Protein AF-A0A7C1W6I1-F1 (afdb_monomer)

Sequence (161 aa):
MPYIELDYQNLIIHACILLDRTIAISRHFLQSGNLPSFTSFSKHKAFLKTNAGALAKYHGEYIYLVANGTGWFEVPLKLLRDKYLMHAAERHVAFFGWCNGDDWDLTMTTMIGEHPRQMNPLGRGKWITFSPRRLARDVESFLATFSTYAQKHIREVQREN

Structure (mmCIF, N/CA/C/O backbone):
data_AF-A0A7C1W6I1-F1
#
_entry.id   AF-A0A7C1W6I1-F1
#
loop_
_atom_site.group_PDB
_atom_site.id
_atom_site.type_symbol
_atom_site.label_atom_id
_atom_site.label_alt_id
_atom_site.label_comp_id
_atom_site.label_asym_id
_atom_site.label_entity_id
_atom_site.label_seq_id
_atom_site.pdbx_PDB_ins_code
_atom_site.Cartn_x
_atom_site.Cartn_y
_atom_site.Cartn_z
_atom_site.occupancy
_atom_site.B_iso_or_equiv
_atom_site.auth_seq_id
_atom_site.auth_comp_id
_atom_site.auth_asym_id
_atom_site.auth_atom_id
_atom_site.pdbx_PDB_model_num
ATOM 1 N N . MET A 1 1 ? 9.189 -11.762 -22.309 1.00 58.69 1 MET A N 1
ATOM 2 C CA . MET A 1 1 ? 8.169 -12.211 -21.335 1.00 58.69 1 MET A CA 1
ATOM 3 C C . MET A 1 1 ? 7.184 -11.072 -21.062 1.00 58.69 1 MET A C 1
ATOM 5 O O . MET A 1 1 ? 7.278 -10.442 -20.020 1.00 58.69 1 MET A O 1
ATOM 9 N N . PRO A 1 2 ? 6.262 -10.770 -21.990 1.00 65.50 2 PRO A N 1
ATOM 10 C CA . PRO A 1 2 ? 5.325 -9.650 -21.823 1.00 65.50 2 PRO A CA 1
ATOM 11 C C . PRO A 1 2 ? 4.296 -9.878 -20.700 1.00 65.50 2 PRO A C 1
ATOM 13 O O . PRO A 1 2 ? 3.878 -8.930 -20.049 1.00 65.50 2 PRO A O 1
ATOM 16 N N . TYR A 1 3 ? 3.925 -11.134 -20.431 1.00 79.44 3 TYR A N 1
ATOM 17 C CA . TYR A 1 3 ? 2.914 -11.471 -19.421 1.00 79.44 3 TYR A CA 1
ATOM 18 C C . TYR A 1 3 ? 3.367 -11.178 -17.986 1.00 79.44 3 TYR A C 1
ATOM 20 O O . TYR A 1 3 ? 2.602 -10.624 -17.209 1.00 79.44 3 TYR A O 1
ATOM 28 N N . ILE A 1 4 ? 4.635 -11.461 -17.668 1.00 81.75 4 ILE A N 1
ATOM 29 C CA . ILE A 1 4 ? 5.196 -11.204 -16.334 1.00 81.75 4 ILE A CA 1
ATOM 30 C C . ILE A 1 4 ? 5.155 -9.711 -16.018 1.00 81.75 4 ILE A C 1
ATOM 32 O O . ILE A 1 4 ? 4.709 -9.327 -14.949 1.00 81.75 4 ILE A O 1
ATOM 36 N N . GLU A 1 5 ? 5.568 -8.850 -16.946 1.00 82.50 5 GLU A N 1
ATOM 37 C CA . GLU A 1 5 ? 5.524 -7.408 -16.704 1.00 82.50 5 GLU A CA 1
ATOM 38 C C . GLU A 1 5 ? 4.090 -6.928 -16.433 1.00 82.50 5 GLU A C 1
ATOM 40 O O . GLU A 1 5 ? 3.859 -6.250 -15.434 1.00 82.50 5 GLU A O 1
ATOM 45 N N . LEU A 1 6 ? 3.114 -7.359 -17.240 1.00 86.50 6 LEU A N 1
ATOM 46 C CA . LEU A 1 6 ? 1.701 -7.013 -17.043 1.00 86.50 6 LEU A CA 1
ATOM 47 C C . LEU A 1 6 ? 1.160 -7.463 -15.679 1.00 86.50 6 LEU A C 1
ATOM 49 O O . LEU A 1 6 ? 0.490 -6.680 -15.003 1.00 86.50 6 LEU A O 1
ATOM 53 N N . ASP A 1 7 ? 1.475 -8.681 -15.238 1.00 88.38 7 ASP A N 1
ATOM 54 C CA . ASP A 1 7 ? 1.037 -9.192 -13.934 1.00 88.38 7 ASP A CA 1
ATOM 55 C C . ASP A 1 7 ? 1.571 -8.334 -12.775 1.00 88.38 7 ASP A C 1
ATOM 57 O O . ASP A 1 7 ? 0.875 -8.092 -11.786 1.00 88.38 7 ASP A O 1
ATOM 61 N N . TYR A 1 8 ? 2.786 -7.803 -12.911 1.00 87.88 8 TYR A N 1
ATOM 62 C CA . TYR A 1 8 ? 3.424 -6.982 -11.882 1.00 87.88 8 TYR A CA 1
ATOM 63 C C . TYR A 1 8 ? 2.826 -5.579 -11.847 1.00 87.88 8 TYR A C 1
ATOM 65 O O . TYR A 1 8 ? 2.571 -5.035 -10.770 1.00 87.88 8 TYR A O 1
ATOM 73 N N . GLN A 1 9 ? 2.568 -5.001 -13.022 1.00 88.38 9 GLN A N 1
ATOM 74 C CA . GLN A 1 9 ? 1.857 -3.730 -13.134 1.00 88.38 9 GLN A CA 1
ATOM 75 C C . GLN A 1 9 ? 0.456 -3.846 -12.515 1.00 88.38 9 GLN A C 1
ATOM 77 O O . GLN A 1 9 ? 0.070 -3.002 -11.702 1.00 88.38 9 GLN A O 1
ATOM 82 N N . ASN A 1 10 ? -0.261 -4.935 -12.811 1.00 91.75 10 ASN A N 1
ATOM 83 C CA . ASN A 1 10 ? -1.564 -5.234 -12.220 1.00 91.75 10 ASN A CA 1
ATOM 84 C C . ASN A 1 10 ? -1.481 -5.362 -10.695 1.00 91.75 10 ASN A C 1
ATOM 86 O O . ASN A 1 10 ? -2.275 -4.732 -9.995 1.00 91.75 10 ASN A O 1
ATOM 90 N N . LEU A 1 11 ? -0.504 -6.105 -10.161 1.00 93.12 11 LEU A N 1
ATOM 91 C CA . LEU A 1 11 ? -0.294 -6.221 -8.715 1.00 93.12 11 LEU A CA 1
ATOM 92 C C . LEU A 1 11 ? -0.134 -4.844 -8.055 1.00 93.12 11 LEU A C 1
ATOM 94 O O . LEU A 1 11 ? -0.795 -4.563 -7.056 1.00 93.12 11 LEU A O 1
ATOM 98 N N . ILE A 1 12 ? 0.708 -3.975 -8.619 1.00 92.50 12 ILE A N 1
ATOM 99 C CA . ILE A 1 12 ? 0.954 -2.624 -8.092 1.00 92.50 12 ILE A CA 1
ATOM 100 C C . ILE A 1 12 ? -0.336 -1.790 -8.107 1.00 92.50 12 ILE A C 1
ATOM 102 O O . ILE A 1 12 ? -0.705 -1.185 -7.097 1.00 92.50 12 ILE A O 1
ATOM 106 N N . ILE A 1 13 ? -1.053 -1.770 -9.232 1.00 92.06 13 ILE A N 1
ATOM 107 C CA . ILE A 1 13 ? -2.292 -0.993 -9.375 1.00 92.06 13 ILE A CA 1
ATOM 108 C C 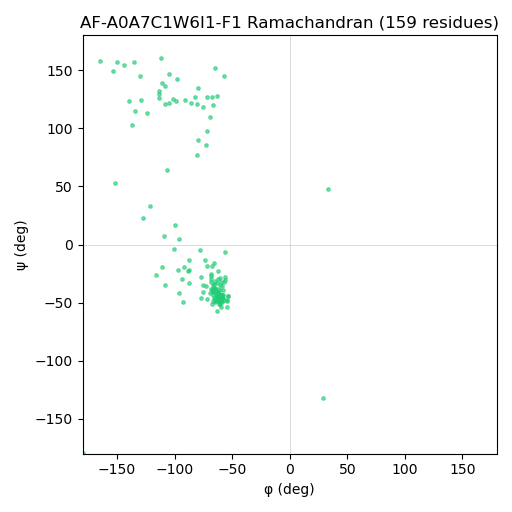. ILE A 1 13 ? -3.343 -1.478 -8.374 1.00 92.06 13 ILE A C 1
ATOM 110 O O . ILE A 1 13 ? -3.894 -0.678 -7.610 1.00 92.06 13 ILE A O 1
ATOM 114 N N . HIS A 1 14 ? -3.596 -2.786 -8.336 1.00 94.00 14 HIS A N 1
ATOM 115 C CA . HIS A 1 14 ? -4.620 -3.362 -7.472 1.00 94.00 14 HIS A CA 1
ATOM 116 C C . HIS A 1 14 ? -4.273 -3.228 -5.990 1.00 94.00 14 HIS A C 1
ATOM 118 O O . HIS A 1 14 ? -5.160 -2.896 -5.204 1.00 94.00 14 HIS A O 1
ATOM 124 N N . ALA A 1 15 ? -3.006 -3.383 -5.597 1.00 94.75 15 ALA A N 1
ATOM 125 C CA . ALA A 1 15 ? -2.585 -3.154 -4.218 1.00 94.75 15 ALA A CA 1
ATOM 126 C C . ALA A 1 15 ? -2.854 -1.706 -3.773 1.00 94.75 15 ALA A C 1
ATOM 128 O O . ALA A 1 15 ? -3.397 -1.488 -2.690 1.00 94.75 15 ALA A O 1
ATOM 129 N N . CYS A 1 16 ? -2.560 -0.704 -4.611 1.00 92.31 16 CYS A N 1
ATOM 130 C CA . CYS A 1 16 ? -2.892 0.688 -4.296 1.00 92.31 16 CYS A CA 1
ATOM 131 C C . CYS A 1 16 ? -4.402 0.921 -4.160 1.00 92.31 16 CYS A C 1
ATOM 133 O O . CYS A 1 16 ? -4.830 1.555 -3.195 1.00 92.31 16 CYS A O 1
ATOM 135 N N . ILE A 1 17 ? -5.206 0.389 -5.087 1.00 91.62 17 ILE A N 1
ATOM 136 C CA . ILE A 1 17 ? -6.670 0.518 -5.037 1.00 91.62 17 ILE A CA 1
ATOM 137 C C . ILE A 1 17 ? -7.220 -0.115 -3.756 1.00 91.62 17 ILE A C 1
ATOM 139 O O . ILE A 1 17 ? -8.036 0.502 -3.072 1.00 91.62 17 ILE A O 1
ATOM 143 N N . LEU A 1 18 ? -6.773 -1.325 -3.411 1.00 93.81 18 LEU A N 1
ATOM 144 C CA . LEU A 1 18 ? -7.204 -2.025 -2.199 1.00 93.81 18 LEU A CA 1
ATOM 145 C C . LEU A 1 18 ? -6.903 -1.202 -0.944 1.00 93.81 18 LEU A C 1
ATOM 147 O O . LEU A 1 18 ? -7.783 -1.019 -0.102 1.00 93.81 18 LEU A O 1
ATOM 151 N N . LEU A 1 19 ? -5.698 -0.639 -0.847 1.00 93.19 19 LEU A N 1
ATOM 152 C CA . LEU A 1 19 ? -5.321 0.218 0.275 1.00 93.19 19 LEU A CA 1
ATOM 153 C C . LEU A 1 19 ? -6.170 1.489 0.348 1.00 93.19 19 LEU A C 1
ATOM 155 O O . LEU A 1 19 ? -6.635 1.841 1.432 1.00 93.19 19 LEU A O 1
ATOM 159 N N . ASP A 1 20 ? -6.462 2.135 -0.781 1.00 91.19 20 ASP A N 1
ATOM 160 C CA . ASP A 1 20 ? -7.360 3.293 -0.800 1.00 91.19 20 ASP A CA 1
ATOM 161 C C . ASP A 1 20 ? -8.786 2.921 -0.351 1.00 91.19 20 ASP A C 1
ATOM 163 O O . ASP A 1 20 ? -9.444 3.704 0.336 1.00 91.19 20 ASP A O 1
ATOM 167 N N . ARG A 1 21 ? -9.260 1.700 -0.639 1.00 90.69 21 ARG A N 1
ATOM 168 C CA . ARG A 1 21 ? -10.557 1.211 -0.134 1.00 90.69 21 ARG A CA 1
ATOM 169 C C . ARG A 1 21 ? -10.563 0.971 1.374 1.00 90.69 21 ARG A C 1
ATOM 171 O O . ARG A 1 21 ? -11.590 1.227 2.005 1.00 90.69 21 ARG A O 1
ATOM 178 N N . THR A 1 22 ? -9.443 0.565 1.976 1.00 92.50 22 THR A N 1
ATOM 179 C CA . THR A 1 22 ? -9.380 0.376 3.439 1.00 92.50 22 THR A CA 1
ATOM 180 C C . THR A 1 22 ? -9.660 1.663 4.212 1.00 92.50 22 THR A C 1
ATOM 182 O O . THR A 1 22 ? -10.246 1.620 5.291 1.00 92.50 22 THR A O 1
ATOM 185 N N . ILE A 1 23 ? -9.343 2.826 3.638 1.00 91.00 23 ILE A N 1
ATOM 186 C CA . ILE A 1 23 ? -9.630 4.143 4.221 1.00 91.00 23 ILE A CA 1
ATOM 187 C C . ILE A 1 23 ? -11.129 4.334 4.443 1.00 91.00 23 ILE A C 1
ATOM 189 O O . ILE A 1 23 ? -11.537 4.766 5.519 1.00 91.0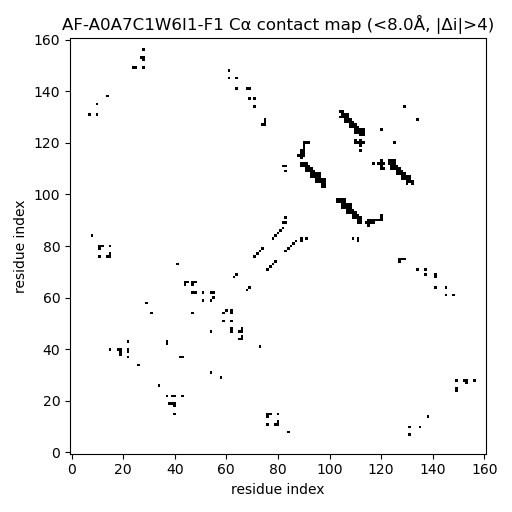0 23 ILE A O 1
ATOM 193 N N . ALA A 1 24 ? -11.949 4.012 3.438 1.00 87.50 24 ALA A N 1
ATOM 194 C CA . ALA A 1 24 ? -13.397 4.177 3.522 1.00 87.50 24 ALA A CA 1
ATOM 195 C C . ALA A 1 24 ? -13.969 3.348 4.678 1.00 87.50 24 ALA A C 1
ATOM 197 O O . ALA A 1 24 ? -14.734 3.865 5.484 1.00 87.50 24 ALA A O 1
ATOM 198 N N . ILE A 1 25 ? -13.506 2.102 4.815 1.00 89.50 25 ILE A N 1
ATOM 199 C CA . ILE A 1 25 ? -13.884 1.213 5.920 1.00 89.50 25 ILE A CA 1
ATOM 200 C C . ILE A 1 25 ? -13.395 1.777 7.261 1.00 89.50 25 ILE A C 1
ATOM 202 O O . ILE A 1 25 ? -14.135 1.785 8.240 1.00 89.50 25 ILE A O 1
ATOM 206 N N . SER A 1 26 ? -12.175 2.316 7.295 1.00 90.31 26 SER A N 1
ATOM 207 C CA . SER A 1 26 ? -11.565 2.857 8.516 1.00 90.31 26 SER A CA 1
ATOM 208 C C . SER A 1 26 ? -12.367 3.996 9.135 1.00 90.31 26 SER A C 1
ATOM 210 O O . SER A 1 26 ? -12.432 4.119 10.354 1.00 90.31 26 SER A O 1
ATOM 212 N N . ARG A 1 27 ? -13.043 4.799 8.308 1.00 86.19 27 ARG A N 1
ATOM 213 C CA . ARG A 1 27 ? -13.908 5.890 8.779 1.00 86.19 27 ARG A CA 1
ATOM 214 C C . ARG A 1 27 ? -15.094 5.415 9.618 1.00 86.19 27 ARG A C 1
ATOM 216 O O . ARG A 1 27 ? -15.619 6.216 10.378 1.00 86.19 27 ARG A O 1
ATOM 223 N N . HIS A 1 28 ? -15.521 4.159 9.487 1.00 86.69 28 HIS A N 1
ATOM 224 C CA . HIS A 1 28 ? -16.652 3.638 10.257 1.00 86.69 28 HIS A CA 1
ATOM 225 C C . HIS A 1 28 ? -16.298 3.313 11.707 1.00 86.69 28 HIS A C 1
ATOM 227 O O . HIS A 1 28 ? -17.177 3.360 12.560 1.00 86.69 28 HIS A O 1
ATOM 233 N N . PHE A 1 29 ? -15.037 2.979 11.987 1.00 87.06 29 PHE A N 1
ATOM 234 C CA . PHE A 1 29 ? -14.605 2.622 13.337 1.00 87.06 29 PHE A CA 1
ATOM 235 C C . PHE A 1 29 ? -13.684 3.657 13.984 1.00 87.06 29 PHE A C 1
ATOM 237 O O . PHE A 1 29 ? -13.549 3.645 15.200 1.00 87.06 29 PHE A O 1
ATOM 244 N N . LEU A 1 30 ? -13.047 4.546 13.213 1.00 86.44 30 LEU A N 1
ATOM 245 C CA . LEU A 1 30 ? -12.269 5.657 13.762 1.00 86.44 30 LEU A CA 1
ATOM 246 C C . LEU A 1 30 ? -13.225 6.708 14.337 1.00 86.44 30 LEU A C 1
ATOM 248 O O . LEU A 1 30 ? -13.614 7.663 13.668 1.00 86.44 30 LEU A O 1
ATOM 252 N N . GLN A 1 31 ? -13.629 6.528 15.588 1.00 69.62 31 GLN A N 1
ATOM 253 C CA . GLN A 1 31 ? -14.505 7.459 16.288 1.00 69.62 31 GLN A CA 1
ATOM 254 C C . GLN A 1 31 ? -13.693 8.649 16.813 1.00 69.62 31 GLN A C 1
ATOM 256 O O . GLN A 1 31 ? -13.362 8.746 17.992 1.00 69.62 31 GLN A O 1
ATOM 261 N N . SER A 1 32 ? -13.334 9.576 15.928 1.00 63.28 32 SER A N 1
ATOM 262 C CA . SER A 1 32 ? -12.696 10.831 16.332 1.00 63.28 32 SER A CA 1
ATOM 263 C C . SER A 1 32 ? -13.284 12.009 15.563 1.00 63.28 32 SER A C 1
ATOM 265 O O . SER A 1 32 ? -12.920 12.205 14.409 1.00 63.28 32 SER A O 1
ATOM 267 N N . GLY A 1 33 ? -14.154 12.797 16.205 1.00 66.50 33 GLY A N 1
ATOM 268 C CA . GLY A 1 33 ? -14.666 14.089 15.715 1.00 66.50 33 GLY A CA 1
ATOM 269 C C . GLY A 1 33 ? -14.752 14.254 14.185 1.00 66.50 33 GLY A C 1
ATOM 270 O O . GLY A 1 33 ? -15.247 13.385 13.469 1.00 66.50 33 GLY A O 1
ATOM 271 N N . ASN A 1 34 ? -14.254 15.384 13.671 1.00 66.69 34 ASN A N 1
ATOM 272 C CA . ASN A 1 34 ? -14.178 15.653 12.232 1.00 66.69 34 ASN A CA 1
ATOM 273 C C . ASN A 1 34 ? -12.974 14.941 11.594 1.00 66.69 34 ASN A C 1
ATOM 275 O O . ASN A 1 34 ? -11.888 15.512 11.474 1.00 66.69 34 ASN A O 1
ATOM 279 N N . LEU A 1 35 ? -13.173 13.703 11.134 1.00 77.56 35 LEU A N 1
ATOM 280 C CA . LEU A 1 35 ? -12.196 13.021 10.286 1.00 77.56 35 LEU A CA 1
ATOM 281 C C . LEU A 1 35 ? -12.098 13.692 8.907 1.00 77.56 35 LEU A C 1
ATOM 283 O O . LEU A 1 35 ? -13.112 13.783 8.200 1.00 77.56 35 LEU A O 1
ATOM 287 N N . PRO A 1 36 ? -10.894 14.073 8.446 1.00 78.94 36 PRO A N 1
ATOM 288 C CA . PRO A 1 36 ? -10.737 14.665 7.126 1.00 78.94 36 PRO A CA 1
ATOM 289 C C . PRO A 1 36 ? -11.097 13.658 6.027 1.00 78.94 36 PRO A C 1
ATOM 291 O O . PRO A 1 36 ? -10.957 12.443 6.185 1.00 78.94 36 PRO A O 1
ATOM 294 N N . SER A 1 37 ? -11.556 14.160 4.883 1.00 78.81 37 SER A N 1
ATOM 295 C CA . SER A 1 37 ? -11.768 13.338 3.689 1.00 78.81 37 SER A CA 1
ATOM 296 C C . SER A 1 37 ? -10.418 12.947 3.090 1.00 78.81 37 SER A C 1
ATOM 298 O O . SER A 1 37 ? -9.769 13.717 2.379 1.00 78.81 37 SER A O 1
ATOM 300 N N . PHE A 1 38 ? -9.963 11.740 3.406 1.00 82.56 38 PHE A N 1
ATOM 301 C CA . PHE A 1 38 ? -8.734 11.190 2.851 1.00 82.56 38 PHE A CA 1
ATOM 302 C C . PHE A 1 38 ? -8.935 10.824 1.379 1.00 82.56 38 PHE A C 1
ATOM 304 O O . PHE A 1 38 ? -9.837 10.075 1.025 1.00 82.56 38 PHE A O 1
ATOM 311 N N . THR A 1 39 ? -8.055 11.340 0.526 1.00 84.38 39 THR A N 1
ATOM 312 C CA . THR A 1 39 ? -8.061 11.089 -0.927 1.00 84.38 39 THR A CA 1
ATOM 313 C C . THR A 1 39 ? -7.028 10.047 -1.361 1.00 84.38 39 THR A C 1
ATOM 315 O O . THR A 1 39 ? -6.945 9.733 -2.539 1.00 84.38 39 THR A O 1
ATOM 318 N N . SER A 1 40 ? -6.202 9.546 -0.435 1.00 89.31 40 SER A N 1
ATOM 319 C CA . SER A 1 40 ? -5.249 8.454 -0.683 1.00 89.31 40 SER A CA 1
ATOM 320 C C . SER A 1 40 ? -4.734 7.855 0.622 1.00 89.31 40 SER A C 1
ATOM 322 O O . SER A 1 40 ? -4.689 8.537 1.655 1.00 89.31 40 SER A O 1
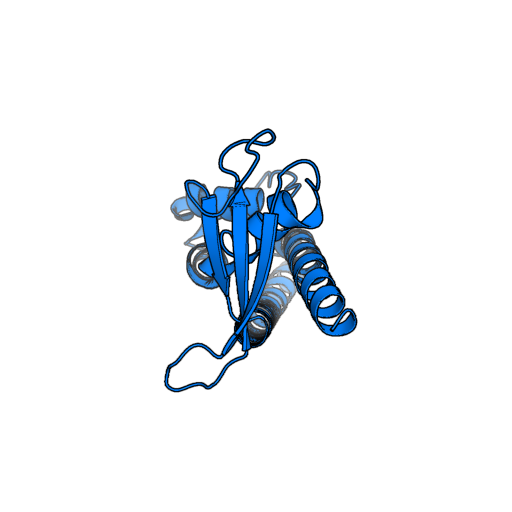ATOM 324 N N . PHE A 1 41 ? -4.243 6.619 0.555 1.00 92.44 41 PHE A N 1
ATOM 325 C CA . PHE A 1 41 ? -3.705 5.894 1.706 1.00 92.44 41 PHE A CA 1
ATOM 326 C C . PHE A 1 41 ? -2.481 6.592 2.307 1.00 92.44 41 PHE A C 1
ATOM 328 O O . PHE A 1 41 ? -2.295 6.597 3.519 1.00 92.44 41 PHE A O 1
ATOM 335 N N . SER A 1 42 ? -1.701 7.306 1.486 1.00 91.56 42 SER A N 1
ATOM 336 C CA . SER A 1 42 ? -0.594 8.147 1.966 1.00 91.56 42 SER A CA 1
ATOM 337 C C . SER A 1 42 ? -1.053 9.228 2.942 1.00 91.56 42 SER A C 1
ATOM 339 O O . SER A 1 42 ? -0.424 9.431 3.977 1.00 91.56 42 SER A O 1
ATOM 341 N N . LYS A 1 43 ? -2.139 9.939 2.608 1.00 90.88 43 LYS A N 1
ATOM 342 C CA . LYS A 1 43 ? -2.676 11.009 3.461 1.00 90.88 43 LYS A CA 1
ATOM 343 C C . LYS A 1 43 ? -3.260 10.433 4.745 1.00 90.88 43 LYS A C 1
ATOM 345 O O . LYS A 1 43 ? -3.062 11.012 5.807 1.00 90.88 43 LYS A O 1
ATOM 350 N N . HIS A 1 44 ? -3.922 9.283 4.641 1.00 92.38 44 HIS A N 1
ATOM 351 C CA . HIS A 1 44 ? -4.444 8.549 5.790 1.00 92.38 44 HIS A CA 1
ATOM 352 C C . HIS A 1 44 ? -3.328 8.121 6.751 1.00 92.38 44 HIS A C 1
ATOM 354 O O . HIS A 1 44 ? -3.349 8.469 7.928 1.00 92.38 44 HIS A O 1
ATOM 360 N N . LYS A 1 45 ? -2.279 7.470 6.235 1.00 93.00 45 LYS A N 1
ATOM 361 C CA . LYS A 1 45 ? -1.098 7.075 7.015 1.00 93.00 45 LYS A CA 1
ATOM 362 C C . LYS A 1 45 ? -0.400 8.271 7.665 1.00 93.00 45 LYS A C 1
ATOM 364 O O . LYS A 1 45 ? -0.036 8.195 8.836 1.00 93.00 45 LYS A O 1
ATOM 369 N N . ALA A 1 46 ? -0.234 9.377 6.938 1.00 91.69 46 ALA A N 1
ATOM 370 C CA . ALA A 1 46 ? 0.346 10.603 7.485 1.00 91.69 46 ALA A CA 1
ATOM 371 C C . ALA A 1 46 ? -0.503 11.171 8.633 1.00 91.69 46 ALA A C 1
ATOM 373 O O . ALA A 1 46 ? 0.033 11.471 9.694 1.00 91.69 46 ALA A O 1
ATOM 374 N N . PHE A 1 47 ? -1.826 11.238 8.459 1.00 91.12 47 PHE A N 1
ATOM 375 C CA . PHE A 1 47 ? -2.743 11.676 9.509 1.00 91.12 47 PHE A CA 1
ATOM 376 C C . PHE A 1 47 ? -2.646 10.813 10.769 1.00 91.12 47 PHE A C 1
ATOM 378 O O . PHE A 1 47 ? -2.552 11.368 11.863 1.00 91.12 47 PHE A O 1
ATOM 385 N N . LEU A 1 48 ? -2.626 9.483 10.629 1.00 90.69 48 LEU A N 1
ATOM 386 C CA . LEU A 1 48 ? -2.500 8.569 11.768 1.00 90.69 48 LEU A CA 1
ATOM 387 C C . LEU A 1 48 ? -1.172 8.761 12.508 1.00 90.69 48 LEU A C 1
ATOM 389 O O . LEU A 1 48 ? -1.155 8.732 13.734 1.00 90.69 48 LEU A O 1
ATOM 393 N N . LYS A 1 49 ? -0.073 9.006 11.781 1.00 91.38 49 LYS A N 1
ATOM 394 C CA . LYS A 1 49 ? 1.231 9.319 12.385 1.00 91.38 49 LYS A CA 1
ATOM 395 C C . LYS A 1 49 ? 1.200 10.648 13.142 1.00 91.38 49 LYS A C 1
ATOM 397 O O . LYS A 1 49 ? 1.643 10.703 14.283 1.00 91.38 49 LYS A O 1
ATOM 402 N N . THR A 1 50 ? 0.650 11.703 12.540 1.00 90.75 50 THR A N 1
ATOM 403 C CA . THR A 1 50 ? 0.562 13.033 13.166 1.00 90.75 50 THR A CA 1
ATOM 404 C C . THR A 1 50 ? -0.344 13.039 14.398 1.00 90.75 50 THR A C 1
ATOM 406 O O . THR A 1 50 ? -0.027 13.694 15.384 1.00 90.75 50 THR A O 1
ATOM 409 N N . ASN A 1 51 ? -1.447 12.290 14.371 1.00 88.12 51 ASN A N 1
ATOM 410 C CA . ASN A 1 51 ? -2.443 12.254 15.447 1.00 88.12 51 ASN A CA 1
ATOM 411 C C . ASN A 1 51 ? -2.288 11.033 16.363 1.00 88.12 51 ASN A C 1
ATOM 413 O O . ASN A 1 51 ? -3.215 10.700 17.105 1.00 88.12 51 ASN A O 1
ATOM 417 N N . ALA A 1 52 ? -1.129 10.365 16.325 1.00 88.50 52 ALA A N 1
ATOM 418 C CA . ALA A 1 52 ? -0.907 9.113 17.039 1.00 88.50 52 ALA A CA 1
ATOM 419 C C . ALA A 1 52 ? -1.231 9.241 18.534 1.00 88.50 52 ALA A C 1
ATOM 421 O O . ALA A 1 52 ? -1.942 8.401 19.067 1.00 88.50 52 ALA A O 1
ATOM 422 N N . GLY A 1 53 ? -0.804 10.324 19.192 1.00 86.06 53 GLY A N 1
ATOM 423 C CA . GLY A 1 53 ? -1.075 10.542 20.618 1.00 86.06 53 GLY A CA 1
ATOM 424 C C . GLY A 1 53 ? -2.566 10.654 20.961 1.00 86.06 53 GLY A C 1
ATOM 425 O O . GLY A 1 53 ? -3.012 10.062 21.939 1.00 86.06 53 GLY A O 1
ATOM 426 N N . ALA A 1 54 ? -3.351 11.358 20.139 1.00 85.94 54 ALA A N 1
ATOM 427 C CA . ALA A 1 54 ? -4.784 11.551 20.379 1.00 85.94 54 ALA A CA 1
ATOM 428 C C . ALA A 1 54 ? -5.597 10.271 20.128 1.00 85.94 54 ALA A C 1
ATOM 430 O O . ALA A 1 54 ? -6.562 9.992 20.837 1.00 85.94 54 ALA A O 1
ATOM 431 N N . LEU A 1 55 ? -5.200 9.483 19.126 1.00 86.19 55 LEU A N 1
ATOM 432 C CA . LEU A 1 55 ? -5.922 8.282 18.709 1.00 86.19 55 LEU A CA 1
ATOM 433 C C . LEU A 1 55 ? -5.428 7.011 19.417 1.00 86.19 55 LEU A C 1
ATOM 435 O O . LEU A 1 55 ? -6.164 6.027 19.465 1.00 86.19 55 LEU A O 1
ATOM 439 N N . ALA A 1 56 ? -4.218 7.008 19.990 1.00 85.69 56 ALA A N 1
ATOM 440 C CA . ALA A 1 56 ? -3.591 5.819 20.577 1.00 85.69 56 ALA A CA 1
ATOM 441 C C . ALA A 1 56 ? -4.434 5.157 21.671 1.00 85.69 56 ALA A C 1
ATOM 443 O O . ALA A 1 56 ? -4.408 3.934 21.786 1.00 85.69 56 ALA A O 1
ATOM 444 N N . LYS A 1 57 ? -5.212 5.941 22.432 1.00 84.94 57 LYS A N 1
ATOM 445 C CA . LYS A 1 57 ? -6.054 5.425 23.520 1.00 84.94 57 LYS A CA 1
ATOM 446 C C . LYS A 1 57 ? -7.075 4.383 23.044 1.00 84.94 57 LYS A C 1
ATOM 448 O O . LYS A 1 57 ? -7.339 3.436 23.774 1.00 84.94 57 LYS A O 1
ATOM 453 N N . TYR A 1 58 ? -7.626 4.552 21.842 1.00 86.44 58 TYR A N 1
ATOM 454 C CA . TYR A 1 58 ? -8.692 3.691 21.308 1.00 86.44 58 TYR A CA 1
ATOM 455 C C . TYR A 1 58 ? -8.261 2.912 20.058 1.00 86.44 58 TYR A C 1
ATOM 457 O O . TYR A 1 58 ? -8.761 1.823 19.793 1.00 86.44 58 TYR A O 1
ATOM 465 N N . 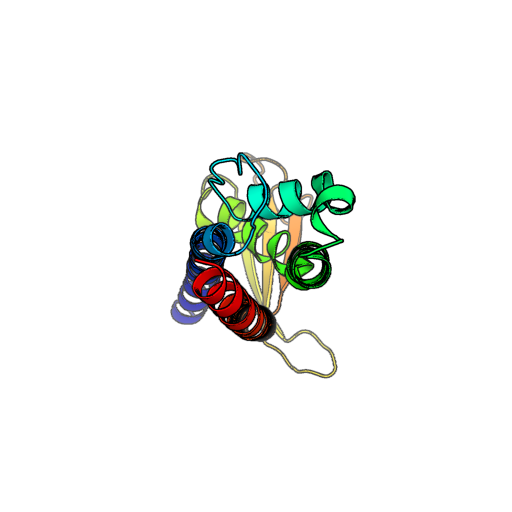HIS A 1 59 ? -7.294 3.444 19.308 1.00 91.31 59 HIS A N 1
ATOM 466 C CA . HIS A 1 59 ? -6.872 2.915 18.011 1.00 91.31 59 HIS A CA 1
ATOM 467 C C . HIS A 1 59 ? -5.362 2.667 17.915 1.00 91.31 59 HIS A C 1
ATOM 469 O O . HIS A 1 59 ? -4.817 2.624 16.814 1.00 91.31 59 HIS A O 1
ATOM 475 N N . GLY A 1 60 ? -4.668 2.487 19.045 1.00 89.88 60 GLY A N 1
ATOM 476 C CA . GLY A 1 60 ? -3.217 2.262 19.078 1.00 89.88 60 GLY A CA 1
ATOM 477 C C . GLY A 1 60 ? -2.745 1.109 18.185 1.00 89.88 60 GLY A C 1
ATOM 478 O O . GLY A 1 60 ? -1.797 1.278 17.420 1.00 89.88 60 GLY A O 1
ATOM 479 N N . GLU A 1 61 ? -3.449 -0.026 18.213 1.00 91.81 61 GLU A N 1
ATOM 480 C CA . GLU A 1 61 ? -3.151 -1.192 17.365 1.00 91.81 61 GLU A CA 1
ATOM 481 C C . GLU A 1 61 ? -3.259 -0.853 15.872 1.00 91.81 61 GLU A C 1
ATOM 483 O O . GLU A 1 61 ? -2.352 -1.141 15.092 1.00 91.81 61 GLU A O 1
ATOM 488 N N . TYR A 1 62 ? -4.330 -0.166 15.475 1.00 92.94 62 TYR A N 1
ATOM 489 C CA . TYR A 1 62 ? -4.544 0.231 14.088 1.00 92.94 62 TYR A CA 1
ATOM 490 C C . TYR A 1 62 ? -3.526 1.266 13.602 1.00 92.94 62 TYR A C 1
ATOM 492 O O . TYR A 1 62 ? -3.011 1.166 12.486 1.00 92.94 62 TYR A O 1
ATOM 500 N N . ILE A 1 63 ? -3.184 2.241 14.448 1.00 92.62 63 ILE A N 1
ATOM 501 C CA . ILE A 1 63 ? -2.130 3.214 14.150 1.00 92.62 63 ILE A CA 1
ATOM 502 C C . ILE A 1 63 ? -0.805 2.486 13.952 1.00 92.62 63 ILE A C 1
ATOM 504 O O . ILE A 1 63 ? -0.112 2.773 12.982 1.00 92.62 63 ILE A O 1
ATOM 508 N N . TYR A 1 64 ? -0.464 1.530 14.820 1.00 92.25 64 TYR A N 1
ATOM 509 C CA . TYR A 1 64 ? 0.756 0.740 14.683 1.00 92.25 64 TYR A CA 1
ATOM 510 C C . TYR A 1 64 ? 0.761 -0.069 13.377 1.00 92.25 64 TYR A C 1
ATOM 512 O O . TYR A 1 64 ? 1.731 0.004 12.616 1.00 92.25 64 TYR A O 1
ATOM 520 N N . LEU A 1 65 ? -0.343 -0.762 13.076 1.00 93.81 65 LEU A N 1
ATOM 521 C CA . LEU A 1 65 ? -0.524 -1.531 11.845 1.00 93.81 65 LEU A CA 1
ATOM 522 C C . LEU A 1 65 ? -0.281 -0.667 10.601 1.00 93.81 65 LEU A C 1
ATOM 524 O O . LEU A 1 65 ? 0.484 -1.049 9.720 1.00 93.81 65 LEU A O 1
ATOM 528 N N . VAL A 1 66 ? -0.887 0.520 10.527 1.00 92.94 66 VAL A N 1
ATOM 529 C CA . VAL A 1 66 ? -0.741 1.390 9.353 1.00 92.94 66 VAL A CA 1
ATOM 530 C C . VAL A 1 66 ? 0.608 2.108 9.347 1.00 92.94 66 VAL A C 1
ATOM 532 O O . VAL A 1 66 ? 1.275 2.148 8.317 1.00 92.94 66 VAL A O 1
ATOM 535 N N . ALA A 1 67 ? 1.048 2.682 10.465 1.00 87.88 67 ALA A N 1
ATOM 536 C CA . ALA A 1 67 ? 2.256 3.501 10.520 1.00 87.88 67 ALA A CA 1
ATOM 537 C C . ALA A 1 67 ? 3.537 2.680 10.322 1.00 87.88 67 ALA A C 1
ATOM 539 O O . ALA A 1 67 ? 4.421 3.136 9.586 1.00 87.88 67 ALA A O 1
ATOM 540 N N . ASN A 1 68 ? 3.603 1.496 10.942 1.00 85.56 68 ASN A N 1
ATOM 541 C CA . ASN A 1 68 ? 4.792 0.642 10.987 1.00 85.56 68 ASN A CA 1
ATOM 542 C C . ASN A 1 68 ? 4.646 -0.616 10.119 1.00 85.56 68 ASN A C 1
ATOM 544 O O . ASN A 1 68 ? 5.613 -1.029 9.488 1.00 85.56 68 ASN A O 1
ATOM 548 N N . GLY A 1 69 ? 3.443 -1.189 10.015 1.00 88.56 69 GLY A N 1
ATOM 549 C CA . GLY A 1 69 ? 3.196 -2.429 9.262 1.00 88.56 69 GLY A CA 1
ATOM 550 C C . GLY A 1 69 ? 3.108 -2.273 7.740 1.00 88.56 69 GLY A C 1
ATOM 551 O O . GLY A 1 69 ? 3.011 -3.268 7.027 1.00 88.56 69 GLY A O 1
ATOM 552 N N . THR A 1 70 ? 3.157 -1.043 7.215 1.00 93.38 70 THR A N 1
ATOM 553 C CA . THR A 1 70 ? 3.018 -0.777 5.769 1.00 93.38 70 THR A CA 1
ATOM 554 C C . THR A 1 70 ? 4.215 -0.055 5.155 1.00 93.38 70 THR A C 1
ATOM 556 O O . THR A 1 70 ? 4.040 0.756 4.256 1.00 93.38 70 THR A O 1
ATOM 559 N N . GLY A 1 71 ? 5.445 -0.283 5.631 1.00 90.25 71 GLY A N 1
ATOM 560 C CA . GLY A 1 71 ? 6.645 0.352 5.044 1.00 90.25 71 GLY A CA 1
ATOM 561 C C . GLY A 1 71 ? 6.823 0.078 3.540 1.00 90.25 71 GLY A C 1
ATOM 562 O O . GLY A 1 71 ? 7.278 0.944 2.797 1.00 90.25 71 GLY A O 1
ATOM 563 N N . TRP A 1 72 ? 6.361 -1.090 3.086 1.00 91.38 72 TRP A N 1
ATOM 564 C CA . TRP A 1 72 ? 6.319 -1.507 1.681 1.00 91.38 72 TRP A CA 1
ATOM 565 C C . TRP A 1 72 ? 5.365 -0.663 0.810 1.00 91.38 72 TRP A C 1
ATOM 567 O O . TRP A 1 72 ? 5.449 -0.697 -0.420 1.00 91.38 72 TRP A O 1
ATOM 577 N N . PHE A 1 73 ? 4.454 0.107 1.419 1.00 91.06 73 PHE A N 1
ATOM 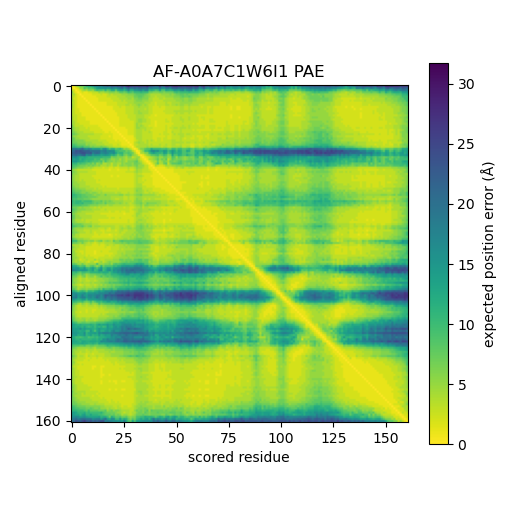578 C CA . PHE A 1 73 ? 3.542 0.978 0.685 1.00 91.06 73 PHE A CA 1
ATOM 579 C C . PHE A 1 73 ? 4.268 2.186 0.087 1.00 91.06 73 PHE A C 1
ATOM 581 O O . PHE A 1 73 ? 4.051 2.500 -1.080 1.00 91.06 73 PHE A O 1
ATOM 588 N N . GLU A 1 74 ? 5.113 2.887 0.849 1.00 86.69 74 GLU A N 1
ATOM 589 C CA . GLU A 1 74 ? 5.845 4.046 0.326 1.00 86.69 74 GLU A CA 1
ATOM 590 C C . GLU A 1 74 ? 6.865 3.631 -0.735 1.00 86.69 74 GLU A C 1
ATOM 592 O O . GLU A 1 74 ? 6.904 4.217 -1.821 1.00 86.69 74 GLU A O 1
ATOM 597 N N . VAL A 1 75 ? 7.659 2.605 -0.423 1.00 85.75 75 VAL A N 1
ATOM 598 C CA . VAL A 1 75 ? 8.602 1.964 -1.338 1.00 85.75 75 VAL A CA 1
ATOM 599 C C . VAL A 1 75 ? 8.526 0.459 -1.081 1.00 85.75 75 VAL A C 1
ATOM 601 O O . VAL A 1 75 ? 8.737 0.041 0.054 1.00 85.75 75 VAL A O 1
ATOM 604 N N . PRO A 1 76 ? 8.240 -0.367 -2.098 1.00 85.44 76 PRO A N 1
ATOM 605 C CA . PRO A 1 76 ? 8.250 -0.032 -3.526 1.00 85.44 76 PRO A CA 1
ATOM 606 C C . PRO A 1 76 ? 6.926 0.528 -4.081 1.00 85.44 76 PRO A C 1
ATOM 608 O O . PRO A 1 76 ? 6.944 1.215 -5.100 1.00 85.44 76 PRO A O 1
ATOM 611 N N . LEU A 1 77 ? 5.784 0.252 -3.445 1.00 89.31 77 LEU A N 1
ATOM 612 C CA . LEU A 1 77 ? 4.486 0.239 -4.129 1.00 89.31 77 LEU A CA 1
ATOM 613 C C . LEU A 1 77 ? 4.055 1.599 -4.711 1.00 89.31 77 LEU A C 1
ATOM 615 O O . LEU A 1 77 ? 3.826 1.719 -5.916 1.00 89.31 77 LEU A O 1
ATOM 619 N N . LYS A 1 78 ? 3.962 2.638 -3.876 1.00 89.50 78 LYS A N 1
ATOM 620 C CA . LYS A 1 78 ? 3.537 3.979 -4.298 1.00 89.50 78 LYS A CA 1
ATOM 621 C C . LYS A 1 78 ? 4.512 4.579 -5.304 1.00 89.50 78 LYS A C 1
ATOM 623 O O . LYS A 1 78 ? 4.084 5.167 -6.295 1.00 89.50 78 LYS A O 1
ATOM 628 N N . LEU A 1 79 ? 5.811 4.442 -5.039 1.00 87.81 79 LEU A N 1
ATOM 629 C CA . LEU A 1 79 ? 6.846 5.004 -5.896 1.00 87.81 79 LEU A CA 1
ATOM 630 C C . LEU A 1 79 ? 6.793 4.389 -7.299 1.00 87.81 79 LEU A C 1
ATOM 632 O O . LEU A 1 79 ? 6.828 5.132 -8.276 1.00 87.81 79 LEU A O 1
ATOM 636 N N . LEU A 1 80 ? 6.631 3.068 -7.405 1.00 88.62 80 LEU A N 1
ATOM 637 C CA . LEU A 1 80 ? 6.473 2.395 -8.695 1.00 88.62 80 LEU A CA 1
ATOM 638 C C . LEU A 1 80 ? 5.159 2.765 -9.386 1.00 88.62 80 LEU A C 1
ATOM 640 O O . LEU A 1 80 ? 5.171 3.072 -10.574 1.00 88.62 80 LEU A O 1
ATOM 644 N N . ARG A 1 81 ? 4.032 2.817 -8.667 1.00 89.88 81 ARG A N 1
ATOM 645 C CA . ARG A 1 81 ? 2.773 3.288 -9.262 1.00 89.88 81 ARG A CA 1
ATOM 646 C C . ARG A 1 81 ? 2.954 4.673 -9.885 1.00 89.88 81 ARG A C 1
ATOM 648 O O . ARG A 1 81 ? 2.637 4.863 -11.053 1.00 89.88 81 ARG A O 1
ATOM 655 N N . ASP A 1 82 ? 3.458 5.631 -9.113 1.00 87.94 82 ASP A N 1
ATOM 656 C CA . ASP A 1 82 ? 3.544 7.021 -9.557 1.00 87.94 82 ASP A CA 1
ATOM 657 C C . ASP A 1 82 ? 4.556 7.166 -10.694 1.00 87.94 82 ASP A C 1
ATOM 659 O O . ASP A 1 82 ? 4.239 7.717 -11.743 1.00 87.94 82 ASP A O 1
ATOM 663 N N . LYS A 1 83 ? 5.772 6.656 -10.505 1.00 82.50 83 LYS A N 1
ATOM 664 C CA . LYS A 1 83 ? 6.919 6.976 -11.361 1.00 82.50 83 LYS A CA 1
ATOM 665 C C . LYS A 1 83 ? 7.135 5.991 -12.506 1.00 82.50 83 LYS A C 1
ATOM 667 O O . LYS A 1 83 ? 7.631 6.389 -13.550 1.00 82.50 83 LYS A O 1
ATOM 672 N N . TYR A 1 84 ? 6.757 4.729 -12.320 1.00 82.12 84 TYR A N 1
ATOM 673 C CA . TYR A 1 84 ? 6.912 3.690 -13.338 1.00 82.12 84 TYR A CA 1
ATOM 674 C C . TYR A 1 84 ? 5.621 3.478 -14.150 1.00 82.12 84 TYR A C 1
ATOM 676 O O . TYR A 1 84 ? 5.699 3.411 -15.372 1.00 82.12 84 TYR A O 1
ATOM 684 N N . LEU A 1 85 ? 4.435 3.464 -13.523 1.00 84.62 85 LEU A N 1
ATOM 685 C CA . LEU A 1 85 ? 3.170 3.191 -14.236 1.00 84.62 85 LEU A CA 1
ATOM 686 C C . LEU A 1 85 ? 2.447 4.445 -14.738 1.00 84.62 85 LEU A C 1
ATOM 688 O O . LEU A 1 85 ? 2.026 4.503 -15.890 1.00 84.62 85 LEU A O 1
ATOM 692 N N . MET A 1 86 ? 2.263 5.445 -13.873 1.00 79.75 86 MET A N 1
ATOM 693 C CA . MET A 1 86 ? 1.403 6.599 -14.173 1.00 79.75 86 MET A CA 1
ATOM 694 C C . MET A 1 86 ? 2.146 7.727 -14.894 1.00 79.75 86 MET A C 1
ATOM 696 O O . MET A 1 86 ? 1.563 8.433 -15.717 1.00 79.75 86 MET A O 1
ATOM 700 N N . HIS A 1 87 ? 3.432 7.915 -14.597 1.00 71.69 87 HIS A N 1
ATOM 701 C CA . HIS A 1 87 ? 4.269 8.947 -15.203 1.00 71.69 87 HIS A CA 1
ATOM 702 C C . HIS A 1 87 ? 5.257 8.351 -16.208 1.00 71.69 87 HIS A C 1
ATOM 704 O O . HIS A 1 87 ? 6.466 8.510 -16.069 1.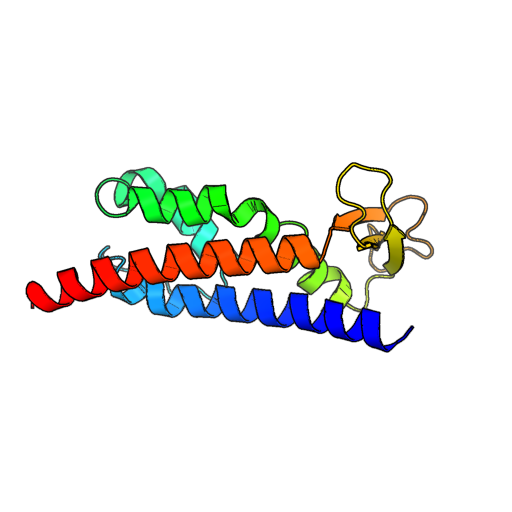00 71.69 87 HIS A O 1
ATOM 710 N N . ALA A 1 88 ? 4.735 7.760 -17.288 1.00 60.22 88 ALA A N 1
ATOM 711 C CA . ALA A 1 88 ? 5.529 7.257 -18.421 1.00 60.22 88 ALA A CA 1
ATOM 712 C C . ALA A 1 88 ? 6.449 8.312 -19.087 1.00 60.22 88 ALA A C 1
ATOM 714 O O . ALA A 1 88 ? 7.241 7.984 -19.967 1.00 60.22 88 ALA A O 1
ATOM 715 N N . ALA A 1 89 ? 6.362 9.584 -18.680 1.00 58.16 89 ALA A N 1
ATOM 716 C CA . ALA A 1 89 ? 7.288 10.639 -19.077 1.00 58.16 89 ALA A CA 1
ATOM 717 C C . ALA A 1 89 ? 8.705 10.450 -18.502 1.00 58.16 89 ALA A C 1
ATOM 719 O O . ALA A 1 89 ? 9.663 10.959 -19.081 1.00 58.16 89 ALA A O 1
ATOM 720 N N . GLU A 1 90 ? 8.858 9.751 -17.373 1.00 70.12 90 GLU A N 1
ATOM 721 C CA . GLU A 1 90 ? 10.170 9.452 -16.803 1.00 70.12 90 GLU A CA 1
ATOM 722 C C . GLU A 1 90 ? 10.742 8.181 -17.435 1.00 70.12 90 GLU A C 1
ATOM 724 O O . GLU A 1 90 ? 10.145 7.103 -17.375 1.00 70.12 90 GLU A O 1
ATOM 729 N N . ARG A 1 91 ? 11.929 8.300 -18.045 1.00 77.12 91 ARG A N 1
ATOM 730 C CA . ARG A 1 91 ? 12.632 7.137 -18.589 1.00 77.12 91 ARG A CA 1
ATOM 731 C C . ARG A 1 91 ? 12.982 6.173 -17.464 1.00 77.12 91 ARG A C 1
ATOM 733 O O . ARG A 1 91 ? 13.637 6.548 -16.488 1.00 77.12 91 ARG A O 1
ATOM 740 N N . HIS A 1 92 ? 12.600 4.922 -17.657 1.00 83.44 92 HIS A N 1
ATOM 741 C CA . HIS A 1 92 ? 12.865 3.848 -16.723 1.00 83.44 92 HIS A CA 1
ATOM 742 C C . HIS A 1 92 ? 13.347 2.599 -17.455 1.00 83.44 92 HIS A C 1
ATOM 744 O O . HIS A 1 92 ? 13.097 2.415 -18.645 1.00 83.44 92 HIS A O 1
ATOM 750 N N . VAL A 1 93 ? 14.050 1.743 -16.723 1.00 85.44 93 VAL A N 1
ATOM 751 C CA . VAL A 1 93 ? 14.427 0.402 -17.170 1.00 85.44 93 VAL A CA 1
ATOM 752 C C . VAL A 1 93 ? 14.022 -0.565 -16.073 1.00 85.44 93 VAL A C 1
ATOM 754 O O . VAL A 1 93 ? 14.426 -0.395 -14.923 1.00 85.44 93 VAL A O 1
ATOM 757 N N . ALA A 1 94 ? 13.225 -1.564 -16.433 1.00 86.00 94 ALA A N 1
ATOM 758 C CA . ALA A 1 94 ? 12.854 -2.661 -15.556 1.00 86.00 94 ALA A CA 1
ATOM 759 C C . ALA A 1 94 ? 13.510 -3.949 -16.052 1.00 86.00 94 ALA A C 1
ATOM 761 O O . ALA A 1 94 ? 13.567 -4.210 -17.254 1.00 86.00 94 ALA A O 1
ATOM 762 N N . PHE A 1 95 ? 14.006 -4.757 -15.126 1.00 87.94 95 PHE A N 1
ATOM 763 C CA . PHE A 1 95 ? 14.477 -6.101 -15.421 1.00 87.94 95 PHE A CA 1
ATOM 764 C C . PHE A 1 95 ? 14.150 -7.038 -14.265 1.00 87.94 95 PHE A C 1
ATOM 766 O O . PHE A 1 95 ? 13.993 -6.621 -13.113 1.00 87.94 95 PHE A O 1
ATOM 773 N N . PHE A 1 96 ? 14.038 -8.317 -14.604 1.00 88.38 96 PHE A N 1
ATOM 774 C CA . PHE A 1 96 ? 13.704 -9.378 -13.670 1.00 88.38 96 PHE A CA 1
ATOM 775 C C . PHE A 1 96 ? 14.935 -10.228 -13.419 1.00 88.38 96 PHE A C 1
ATOM 777 O O . PHE A 1 96 ? 15.667 -10.569 -14.350 1.00 88.38 96 PHE A O 1
ATOM 784 N N . GLY A 1 97 ? 15.159 -10.563 -12.158 1.00 87.12 97 GLY A N 1
ATOM 785 C CA . GLY A 1 97 ? 16.303 -11.359 -11.758 1.00 87.12 97 GLY A CA 1
ATOM 786 C C . GLY A 1 97 ? 16.020 -12.125 -10.484 1.00 87.12 97 GLY A C 1
ATOM 787 O O . GLY A 1 97 ? 15.266 -11.682 -9.616 1.00 87.12 97 GLY A O 1
ATOM 788 N N . TRP A 1 98 ? 16.647 -13.284 -10.375 1.00 86.12 98 TRP A N 1
ATOM 789 C CA . TRP A 1 98 ? 16.704 -14.028 -9.129 1.00 86.12 98 TRP A CA 1
ATOM 790 C C . TRP A 1 98 ? 17.800 -13.391 -8.277 1.00 86.12 98 TRP A C 1
ATOM 792 O O . TRP A 1 98 ? 18.943 -13.279 -8.723 1.00 86.12 98 TRP A O 1
ATOM 802 N N . CYS A 1 99 ? 17.453 -12.904 -7.088 1.00 71.31 99 CYS A N 1
ATOM 803 C CA . CYS A 1 99 ? 18.466 -12.415 -6.158 1.00 71.31 99 CYS A CA 1
ATOM 804 C C . CYS A 1 99 ? 19.107 -13.606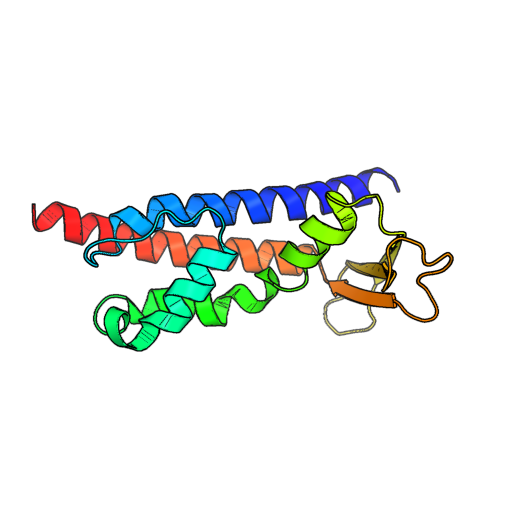 -5.440 1.00 71.31 99 CYS A C 1
ATOM 806 O O . CYS A 1 99 ? 18.404 -14.488 -4.952 1.00 71.31 99 CYS A O 1
ATOM 808 N N . ASN A 1 100 ? 20.438 -13.604 -5.345 1.00 56.12 100 ASN A N 1
ATOM 809 C CA . ASN A 1 100 ? 21.171 -14.591 -4.558 1.00 56.12 100 ASN A CA 1
ATOM 810 C C . ASN A 1 100 ? 20.900 -14.344 -3.064 1.00 56.12 100 ASN A C 1
ATOM 812 O O . ASN A 1 100 ? 21.335 -13.336 -2.509 1.00 56.12 100 ASN A O 1
ATOM 816 N N . GLY A 1 101 ? 20.152 -15.254 -2.443 1.00 64.25 101 GLY A N 1
ATOM 817 C CA . GLY A 1 101 ? 19.759 -15.262 -1.033 1.00 64.25 101 GLY A CA 1
ATOM 818 C C . GLY A 1 101 ? 18.911 -16.503 -0.724 1.00 64.25 101 GLY A C 1
ATOM 819 O O . GLY A 1 101 ? 18.650 -17.306 -1.619 1.00 64.25 101 GLY A O 1
ATOM 820 N N . ASP A 1 102 ? 18.463 -16.656 0.523 1.00 55.62 102 ASP A N 1
ATOM 821 C CA . ASP A 1 102 ? 17.854 -17.908 1.013 1.00 55.62 102 ASP A CA 1
ATOM 822 C C . ASP A 1 102 ? 16.487 -18.265 0.390 1.00 55.62 102 ASP A C 1
ATOM 824 O O . ASP A 1 102 ? 16.072 -19.419 0.459 1.00 55.62 102 ASP A O 1
ATOM 828 N N . ASP A 1 103 ? 15.777 -17.314 -0.229 1.00 66.50 103 ASP A N 1
ATOM 829 C CA . ASP A 1 103 ? 14.360 -17.494 -0.609 1.00 66.50 103 ASP A CA 1
ATOM 830 C C . ASP A 1 103 ? 14.112 -17.636 -2.128 1.00 66.50 103 ASP A C 1
ATOM 832 O O . ASP A 1 103 ? 12.952 -17.653 -2.536 1.00 66.50 103 ASP A O 1
ATOM 836 N N . TRP A 1 104 ? 15.171 -17.734 -2.959 1.00 76.06 104 TRP A N 1
ATOM 837 C CA . TRP A 1 104 ? 15.123 -17.907 -4.434 1.00 76.06 104 TRP A CA 1
ATOM 838 C C . TRP A 1 104 ? 13.924 -17.214 -5.100 1.00 76.06 104 TRP A C 1
ATOM 840 O O . TRP A 1 104 ? 13.188 -17.817 -5.880 1.00 76.06 104 TRP A O 1
ATOM 850 N N . ASP A 1 105 ? 13.685 -15.951 -4.749 1.00 83.56 105 ASP A N 1
ATOM 851 C CA . ASP A 1 105 ? 12.477 -15.247 -5.165 1.00 83.56 105 ASP A CA 1
ATOM 852 C C . ASP A 1 105 ? 12.762 -14.377 -6.391 1.00 83.56 105 ASP A C 1
ATOM 854 O O . ASP A 1 105 ? 13.838 -13.778 -6.524 1.00 83.56 105 ASP A O 1
ATOM 858 N N . LEU A 1 106 ? 11.790 -14.307 -7.299 1.00 87.38 106 LEU A N 1
ATOM 859 C CA . LEU A 1 106 ? 11.909 -13.496 -8.503 1.00 87.38 106 LEU A CA 1
ATOM 860 C C . LEU A 1 106 ? 11.732 -12.031 -8.113 1.00 87.38 106 LEU A C 1
ATOM 862 O O . LEU A 1 106 ? 10.673 -11.623 -7.637 1.00 87.38 106 LEU A O 1
ATOM 866 N N . THR A 1 107 ? 12.757 -11.221 -8.342 1.00 89.62 107 THR A N 1
ATOM 867 C CA . THR A 1 107 ? 12.711 -9.790 -8.048 1.00 89.62 107 THR A CA 1
ATOM 868 C C . THR A 1 107 ? 12.551 -8.980 -9.321 1.00 89.62 107 THR A C 1
ATOM 870 O O . THR A 1 107 ? 13.058 -9.336 -10.387 1.00 89.62 107 THR A O 1
ATOM 873 N N . MET A 1 108 ? 11.841 -7.865 -9.196 1.00 89.00 108 MET A N 1
ATOM 874 C CA . MET A 1 108 ? 11.839 -6.806 -10.190 1.00 89.00 108 MET A CA 1
ATOM 875 C C . MET A 1 108 ? 12.753 -5.699 -9.690 1.00 89.00 108 MET A C 1
ATOM 877 O O . MET A 1 108 ? 12.561 -5.177 -8.590 1.00 89.00 108 MET A O 1
ATOM 881 N N . THR A 1 109 ? 13.722 -5.325 -10.516 1.00 89.75 109 THR A N 1
ATOM 882 C CA . THR A 1 109 ? 14.528 -4.127 -10.299 1.00 89.75 109 THR A CA 1
ATOM 883 C C . THR A 1 109 ? 14.138 -3.085 -11.329 1.00 89.75 109 THR A C 1
ATOM 885 O O . THR A 1 109 ? 14.219 -3.319 -12.533 1.00 89.75 109 THR A O 1
ATOM 888 N N . THR A 1 110 ? 13.693 -1.932 -10.841 1.00 88.94 110 THR A N 1
ATOM 889 C CA . THR A 1 110 ? 13.325 -0.775 -11.653 1.00 88.94 110 THR A CA 1
ATOM 890 C C . THR A 1 110 ? 14.302 0.351 -11.375 1.00 88.94 110 THR A C 1
ATOM 892 O O . THR A 1 110 ? 14.491 0.757 -10.228 1.00 88.94 110 THR A O 1
ATOM 895 N N . MET A 1 111 ? 14.909 0.871 -12.433 1.00 89.50 111 MET A N 1
ATOM 896 C CA . MET A 1 111 ? 15.732 2.072 -12.394 1.00 89.50 111 MET A CA 1
ATOM 897 C C . MET A 1 111 ? 14.941 3.214 -13.004 1.00 89.50 111 MET A C 1
ATOM 899 O O . MET A 1 111 ? 14.534 3.133 -14.162 1.00 89.50 111 MET A O 1
ATOM 903 N N . ILE A 1 112 ? 14.736 4.271 -12.231 1.00 86.50 112 ILE A N 1
ATOM 904 C CA . ILE A 1 112 ? 13.975 5.452 -12.640 1.00 86.50 112 ILE A CA 1
ATOM 905 C C . ILE A 1 112 ? 14.939 6.631 -12.713 1.00 86.50 112 ILE A C 1
ATOM 907 O O . ILE A 1 112 ? 15.703 6.855 -11.771 1.00 86.50 112 ILE A O 1
ATOM 911 N N . GLY A 1 113 ? 14.935 7.369 -13.825 1.00 82.94 113 GLY A N 1
ATOM 912 C CA . GLY A 1 113 ? 15.759 8.571 -13.967 1.00 82.94 113 GLY A CA 1
ATOM 913 C C . GLY A 1 113 ? 15.474 9.594 -12.863 1.00 82.94 113 GLY A C 1
ATOM 914 O O . GLY A 1 113 ? 14.340 9.752 -12.421 1.00 82.94 113 GLY A O 1
ATOM 915 N N . GLU A 1 114 ? 16.500 10.313 -12.414 1.00 79.56 114 GLU A N 1
ATOM 916 C CA . GLU A 1 114 ? 16.354 11.374 -11.410 1.00 79.56 114 GLU A CA 1
ATOM 917 C C . GLU A 1 114 ? 15.579 12.583 -11.962 1.00 79.56 114 GLU A C 1
ATOM 919 O O . GLU A 1 114 ? 14.889 13.294 -11.225 1.00 79.56 114 GLU A O 1
ATOM 924 N N . HIS A 1 115 ? 15.646 12.784 -13.282 1.00 78.19 115 HIS A N 1
ATOM 925 C CA . HIS A 1 115 ? 14.933 13.838 -13.993 1.00 78.19 115 HIS A CA 1
ATOM 926 C C . HIS A 1 115 ? 14.166 13.282 -15.204 1.00 78.19 115 HIS A C 1
ATOM 928 O O . HIS A 1 115 ? 14.701 12.430 -15.916 1.00 78.19 115 HIS A O 1
ATOM 934 N N . PRO A 1 116 ? 12.978 13.826 -15.542 1.00 69.56 116 PRO A N 1
ATOM 935 C CA . PRO A 1 116 ? 12.173 13.348 -16.674 1.00 69.56 116 PRO A CA 1
ATOM 936 C C . PRO A 1 116 ? 12.900 13.348 -18.028 1.00 69.56 116 PRO A C 1
ATOM 938 O O . PRO A 1 116 ? 12.597 12.548 -18.904 1.00 69.56 116 PRO A O 1
ATOM 941 N N . ARG A 1 117 ? 13.886 14.237 -18.212 1.00 72.38 117 ARG A N 1
ATOM 942 C CA . ARG A 1 117 ? 14.666 14.367 -19.457 1.00 72.38 117 ARG A CA 1
ATOM 943 C C . ARG A 1 117 ? 15.995 13.608 -19.445 1.00 72.38 117 ARG A C 1
ATOM 945 O O . ARG A 1 117 ? 16.779 13.741 -20.382 1.00 72.38 117 ARG A O 1
ATOM 952 N N . GLN A 1 118 ? 16.284 12.844 -18.396 1.00 74.31 118 GLN A N 1
ATOM 953 C CA . GLN A 1 118 ? 17.530 12.094 -18.308 1.00 74.31 118 GLN A CA 1
ATOM 954 C C . GLN A 1 118 ? 17.559 10.998 -19.375 1.00 74.31 118 GLN A C 1
ATOM 956 O O . GLN A 1 118 ? 16.708 10.115 -19.390 1.00 74.31 118 GLN A O 1
ATOM 961 N N . MET A 1 119 ? 18.550 11.045 -20.273 1.00 68.56 119 MET A N 1
ATOM 962 C CA . MET A 1 119 ? 18.629 10.093 -21.386 1.00 68.56 119 MET A CA 1
ATOM 963 C C . MET A 1 119 ? 18.886 8.652 -20.934 1.00 68.56 119 MET A C 1
ATOM 965 O O . MET A 1 119 ? 18.361 7.739 -21.573 1.00 68.56 119 MET A O 1
ATOM 969 N N . ASN A 1 120 ? 19.661 8.452 -19.861 1.00 75.12 120 ASN A N 1
ATOM 970 C CA . ASN A 1 120 ? 20.037 7.132 -19.358 1.00 75.12 120 ASN A CA 1
ATOM 971 C C . ASN A 1 120 ? 19.888 7.042 -17.820 1.00 75.12 120 ASN A C 1
ATOM 973 O O . ASN A 1 120 ? 20.626 7.730 -17.105 1.00 75.12 120 ASN A O 1
ATOM 977 N N . PRO A 1 121 ? 18.977 6.200 -17.296 1.00 72.94 121 PRO A N 1
ATOM 978 C CA . PRO A 1 121 ? 18.780 6.028 -15.857 1.00 72.94 121 PRO A CA 1
ATOM 979 C C . PRO A 1 121 ? 19.899 5.228 -15.159 1.00 72.94 121 PRO A C 1
ATOM 981 O O . PRO A 1 121 ? 19.995 5.294 -13.939 1.00 72.94 121 PRO A O 1
ATOM 984 N N . LEU A 1 122 ? 20.782 4.530 -15.890 1.00 73.81 122 LEU A N 1
ATOM 985 C CA . LEU A 1 122 ? 21.794 3.625 -15.312 1.00 73.81 122 LEU A CA 1
ATOM 986 C C . LEU A 1 122 ? 22.851 4.326 -14.438 1.00 73.81 122 LEU A C 1
ATOM 988 O O . LEU A 1 122 ? 23.358 3.725 -13.498 1.00 73.81 122 LEU A O 1
ATOM 992 N N . GLY A 1 123 ? 23.203 5.583 -14.737 1.00 70.06 123 GLY A N 1
ATOM 993 C CA . GLY A 1 123 ? 24.308 6.285 -14.060 1.00 70.06 123 GLY A CA 1
ATOM 994 C C . GLY A 1 123 ? 23.907 7.204 -12.900 1.00 70.06 123 GLY A C 1
ATOM 995 O O . GLY A 1 123 ? 24.744 7.524 -12.063 1.00 70.06 123 GLY A O 1
ATOM 996 N N . ARG A 1 124 ? 22.649 7.664 -12.863 1.00 73.62 124 ARG A N 1
ATOM 997 C CA . ARG A 1 124 ? 22.103 8.607 -11.860 1.00 73.62 124 ARG A CA 1
ATOM 998 C C . ARG A 1 124 ? 20.601 8.384 -11.685 1.00 73.62 124 ARG A C 1
ATOM 1000 O O . ARG A 1 124 ? 19.797 9.269 -11.948 1.00 73.62 124 ARG A O 1
ATOM 1007 N N . GLY A 1 125 ? 20.210 7.145 -11.418 1.00 78.69 125 GLY A N 1
ATOM 1008 C CA . GLY A 1 125 ? 18.812 6.755 -11.252 1.00 78.69 125 GLY A CA 1
ATOM 1009 C C . GLY A 1 125 ? 18.510 6.354 -9.817 1.00 78.69 125 GLY A C 1
ATOM 1010 O O . GLY A 1 125 ? 19.411 6.005 -9.055 1.00 78.69 125 GLY A O 1
ATOM 1011 N N . LYS A 1 126 ? 17.229 6.365 -9.452 1.00 84.44 126 LYS A N 1
ATOM 1012 C CA . LYS A 1 126 ? 16.745 5.684 -8.251 1.00 84.44 126 LYS A CA 1
ATOM 1013 C C . LYS A 1 126 ? 16.537 4.214 -8.574 1.00 84.44 126 LYS A C 1
ATOM 1015 O O . LYS A 1 126 ? 15.831 3.887 -9.526 1.00 84.44 126 LYS A O 1
ATOM 1020 N N . TRP A 1 127 ? 17.146 3.358 -7.766 1.00 88.44 127 TRP A N 1
ATOM 1021 C CA . TRP A 1 127 ? 17.054 1.911 -7.889 1.00 88.44 127 TRP A CA 1
ATOM 1022 C C . TRP A 1 127 ? 16.012 1.411 -6.900 1.00 88.44 127 TRP A C 1
ATOM 1024 O O . TRP A 1 127 ? 16.099 1.689 -5.705 1.00 88.44 127 TRP A O 1
ATOM 1034 N N . ILE A 1 128 ? 15.010 0.705 -7.407 1.00 89.31 128 ILE A N 1
ATOM 1035 C CA . ILE A 1 128 ? 13.955 0.104 -6.600 1.00 89.31 128 ILE A CA 1
ATOM 1036 C C . ILE A 1 128 ? 13.944 -1.377 -6.931 1.00 89.31 128 ILE A C 1
ATOM 1038 O O . ILE A 1 128 ? 13.598 -1.758 -8.047 1.00 89.31 128 ILE A O 1
ATOM 1042 N N . THR A 1 129 ? 14.298 -2.201 -5.956 1.00 89.12 129 THR A N 1
ATOM 1043 C CA . THR A 1 129 ? 14.227 -3.657 -6.072 1.00 89.12 129 THR A CA 1
ATOM 1044 C C . THR A 1 129 ? 13.177 -4.175 -5.110 1.00 89.12 129 THR A C 1
ATOM 1046 O O . THR A 1 129 ? 13.163 -3.788 -3.941 1.00 89.12 129 THR A O 1
ATOM 1049 N N . PHE A 1 130 ? 12.291 -5.045 -5.588 1.00 88.19 130 PHE A N 1
ATOM 1050 C CA . PHE A 1 130 ? 11.335 -5.727 -4.722 1.00 88.19 130 PHE A CA 1
ATOM 1051 C C . PHE A 1 130 ? 10.941 -7.107 -5.248 1.00 88.19 130 PHE A C 1
ATOM 1053 O O . PHE A 1 130 ? 11.021 -7.376 -6.448 1.00 88.19 130 PHE A O 1
ATOM 1060 N N . SER A 1 131 ? 10.485 -7.967 -4.333 1.00 90.38 131 SER A N 1
ATOM 1061 C CA . SER A 1 131 ? 9.809 -9.222 -4.671 1.00 90.38 131 SER A CA 1
ATOM 1062 C C . SER A 1 131 ? 8.291 -8.981 -4.752 1.00 90.38 131 SER A C 1
ATOM 1064 O O . SER A 1 131 ? 7.690 -8.533 -3.769 1.00 90.38 131 SER A O 1
ATOM 1066 N N . PRO A 1 132 ? 7.635 -9.301 -5.877 1.00 89.38 132 PRO A N 1
ATOM 1067 C CA . PRO A 1 132 ? 6.179 -9.244 -6.008 1.00 89.38 132 PRO A CA 1
ATOM 1068 C C . PRO A 1 132 ? 5.485 -10.272 -5.132 1.00 89.38 132 PRO A C 1
ATOM 1070 O O . PRO A 1 132 ? 4.450 -9.966 -4.550 1.00 89.38 132 PRO A O 1
ATOM 1073 N N . ARG A 1 133 ? 6.062 -11.474 -4.996 1.00 90.19 133 ARG A N 1
ATOM 1074 C CA . ARG A 1 133 ? 5.540 -12.509 -4.096 1.00 90.19 133 ARG A CA 1
ATOM 1075 C C . ARG A 1 133 ? 5.521 -11.991 -2.663 1.00 90.19 133 ARG A C 1
ATOM 1077 O O . ARG A 1 133 ? 4.528 -12.155 -1.957 1.00 90.19 133 ARG A O 1
ATOM 1084 N N . ARG A 1 134 ? 6.601 -11.326 -2.244 1.00 90.25 134 ARG A N 1
ATOM 1085 C CA . ARG A 1 134 ? 6.687 -10.697 -0.927 1.00 90.25 134 ARG A CA 1
ATOM 1086 C C . ARG A 1 134 ? 5.669 -9.571 -0.778 1.00 90.25 134 ARG A C 1
ATOM 1088 O O . ARG A 1 134 ? 4.944 -9.570 0.207 1.00 90.25 134 ARG A O 1
ATOM 1095 N N . LEU A 1 135 ? 5.562 -8.682 -1.766 1.00 91.94 135 LEU A N 1
ATOM 1096 C CA . LEU A 1 135 ? 4.579 -7.598 -1.758 1.00 91.94 135 LEU A CA 1
ATOM 1097 C C . LEU A 1 135 ? 3.142 -8.128 -1.651 1.00 91.94 135 LEU A C 1
ATOM 1099 O O . LEU A 1 135 ? 2.358 -7.602 -0.869 1.00 91.94 135 LEU A O 1
ATOM 1103 N N . ALA A 1 136 ? 2.801 -9.183 -2.393 1.00 92.75 136 ALA A N 1
ATOM 1104 C CA . ALA A 1 136 ? 1.491 -9.820 -2.318 1.00 92.75 136 ALA A CA 1
ATOM 1105 C C . ALA A 1 136 ? 1.208 -10.364 -0.908 1.00 92.75 136 ALA A C 1
ATOM 1107 O O . ALA A 1 136 ? 0.144 -10.089 -0.356 1.00 92.75 136 ALA A O 1
ATOM 1108 N N . ARG A 1 137 ? 2.181 -11.048 -0.288 1.00 93.31 137 ARG A N 1
ATOM 1109 C CA . ARG A 1 137 ? 2.077 -11.518 1.106 1.00 93.31 137 ARG A CA 1
ATOM 1110 C C . ARG A 1 137 ? 1.940 -10.370 2.103 1.00 93.31 137 ARG A C 1
ATOM 1112 O O . ARG A 1 137 ? 1.167 -10.474 3.050 1.00 93.31 137 ARG A O 1
ATOM 1119 N N . ASP A 1 138 ? 2.681 -9.284 1.910 1.00 93.75 138 ASP A N 1
ATOM 1120 C CA . ASP A 1 138 ? 2.619 -8.118 2.790 1.00 93.75 138 ASP A CA 1
ATOM 1121 C C . ASP A 1 138 ? 1.239 -7.427 2.695 1.00 93.75 138 ASP A C 1
ATOM 1123 O O . ASP A 1 138 ? 0.660 -7.059 3.721 1.00 93.75 138 ASP A O 1
ATOM 1127 N N . VAL A 1 139 ? 0.663 -7.325 1.487 1.00 94.81 139 VAL A N 1
ATOM 1128 C CA . VAL A 1 139 ? -0.712 -6.834 1.261 1.00 94.81 139 VAL A CA 1
ATOM 1129 C C . VAL A 1 139 ? -1.739 -7.760 1.911 1.00 94.81 139 VAL A C 1
ATOM 1131 O O . VAL A 1 139 ? -2.621 -7.284 2.622 1.00 94.81 139 VAL A O 1
ATOM 1134 N N . GLU A 1 140 ? -1.632 -9.070 1.694 1.00 95.62 140 GLU A N 1
ATOM 1135 C CA . GLU A 1 140 ? -2.534 -10.071 2.271 1.00 95.62 140 GLU A CA 1
ATOM 1136 C C . GLU A 1 140 ? -2.516 -10.027 3.804 1.00 95.62 140 GLU A C 1
ATOM 1138 O O . GLU A 1 140 ? -3.565 -9.913 4.438 1.00 95.62 140 GLU A O 1
ATOM 1143 N N . SER A 1 141 ? -1.322 -10.027 4.400 1.00 95.12 141 SER A N 1
ATOM 1144 C CA . SER A 1 141 ? -1.123 -9.943 5.849 1.00 95.12 141 SER A CA 1
ATOM 1145 C C . SER A 1 141 ? -1.723 -8.663 6.437 1.00 95.12 141 SER A C 1
ATOM 1147 O O . SER A 1 141 ? -2.434 -8.698 7.451 1.00 95.12 141 SER A O 1
ATOM 1149 N N . PHE A 1 142 ? -1.518 -7.527 5.760 1.00 95.62 142 PHE A N 1
ATOM 1150 C CA . PHE A 1 142 ? -2.154 -6.272 6.143 1.00 95.62 142 PHE A CA 1
ATOM 1151 C C . PHE A 1 142 ? -3.681 -6.368 6.079 1.00 95.62 142 PHE A C 1
ATOM 1153 O O . PHE A 1 142 ? -4.342 -6.002 7.048 1.00 95.62 142 PHE A O 1
ATOM 1160 N N . LEU A 1 143 ? -4.254 -6.876 4.983 1.00 95.06 143 LEU A N 1
ATOM 1161 C CA . LEU A 1 143 ? -5.706 -6.972 4.810 1.00 95.06 143 LEU A CA 1
ATOM 1162 C C . LEU A 1 143 ? -6.351 -7.932 5.812 1.00 95.06 143 LEU A C 1
ATOM 1164 O O . LEU A 1 143 ? -7.431 -7.627 6.320 1.00 95.06 143 LEU A O 1
ATOM 1168 N N . ALA A 1 144 ? -5.705 -9.052 6.134 1.00 95.44 144 ALA A N 1
ATOM 1169 C CA . ALA A 1 144 ? -6.192 -10.000 7.133 1.00 95.44 144 ALA A CA 1
ATOM 1170 C C . ALA A 1 144 ? -6.243 -9.361 8.530 1.00 95.44 144 ALA A C 1
ATOM 1172 O O . ALA A 1 144 ? -7.271 -9.412 9.218 1.00 95.44 144 ALA A O 1
ATOM 1173 N N . THR A 1 145 ? -5.160 -8.682 8.918 1.00 94.75 145 THR A N 1
ATOM 1174 C CA . THR A 1 145 ? -5.073 -7.986 10.209 1.00 94.75 145 THR A CA 1
ATOM 1175 C C . THR A 1 145 ? -6.059 -6.818 10.268 1.00 94.75 145 THR A C 1
ATOM 1177 O O . THR A 1 145 ? -6.824 -6.686 11.224 1.00 94.75 145 THR A O 1
ATOM 1180 N N . PHE A 1 146 ? -6.116 -6.014 9.204 1.00 95.19 146 PHE A N 1
ATOM 1181 C CA . PHE A 1 146 ? -7.055 -4.906 9.059 1.00 95.19 146 PHE A CA 1
ATOM 1182 C C . PHE A 1 146 ? -8.508 -5.366 9.173 1.00 95.19 146 PHE A C 1
ATOM 1184 O O . PHE A 1 146 ? -9.286 -4.761 9.903 1.00 95.19 146 PHE A O 1
ATOM 1191 N N . SER A 1 147 ? -8.877 -6.437 8.469 1.00 94.25 147 SER A N 1
ATOM 1192 C CA . SER A 1 147 ? -10.251 -6.947 8.454 1.00 94.25 147 SER A CA 1
ATOM 1193 C C . SER A 1 147 ? -10.673 -7.440 9.833 1.00 94.25 147 SER A C 1
ATOM 1195 O O . SER A 1 147 ? 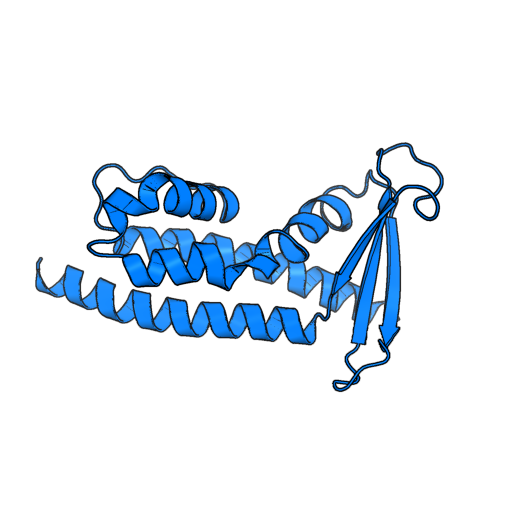-11.775 -7.129 10.279 1.00 94.25 147 SER A O 1
ATOM 1197 N N . THR A 1 148 ? -9.782 -8.150 10.530 1.00 94.81 148 THR A N 1
ATOM 1198 C CA . THR A 1 148 ? -10.016 -8.610 11.906 1.00 94.81 148 THR A CA 1
ATOM 1199 C C . THR A 1 148 ? -10.253 -7.426 12.843 1.00 94.81 148 THR A C 1
ATOM 1201 O O . THR A 1 148 ? -11.254 -7.392 13.564 1.00 94.81 148 THR A O 1
ATOM 1204 N N . TYR A 1 149 ? -9.382 -6.415 12.776 1.00 94.38 149 TYR A N 1
ATOM 1205 C CA . TYR A 1 149 ? -9.512 -5.192 13.564 1.00 94.38 149 TYR A CA 1
ATOM 1206 C C . TYR A 1 149 ? -10.824 -4.450 13.260 1.00 94.38 149 TYR A C 1
ATOM 1208 O O . TYR A 1 149 ? -11.593 -4.121 14.165 1.00 94.38 149 TYR A O 1
ATOM 1216 N N . ALA A 1 150 ? -11.120 -4.234 11.976 1.00 93.31 150 ALA A N 1
ATOM 1217 C CA . ALA A 1 150 ? -12.306 -3.516 11.526 1.00 93.31 150 ALA A CA 1
ATOM 1218 C C . ALA A 1 150 ? -13.599 -4.212 11.970 1.00 93.31 150 ALA A C 1
ATOM 1220 O O . ALA A 1 150 ? -14.501 -3.557 12.484 1.00 93.31 150 ALA A O 1
ATOM 1221 N N . GLN A 1 151 ? -13.692 -5.538 11.820 1.00 93.06 151 GLN A N 1
ATOM 1222 C CA . GLN A 1 151 ? -14.870 -6.302 12.239 1.00 93.06 151 GLN A CA 1
ATOM 1223 C C . GLN A 1 151 ? -15.115 -6.213 13.744 1.00 93.06 151 GLN A C 1
ATOM 1225 O O . GLN A 1 151 ? -16.266 -6.077 14.161 1.00 93.06 151 GLN A O 1
ATOM 1230 N N . LYS A 1 152 ? -14.053 -6.285 14.554 1.00 92.44 152 LYS A N 1
ATOM 1231 C CA . LYS A 1 152 ? -14.153 -6.143 16.008 1.00 92.44 152 LYS A CA 1
ATOM 1232 C C . LYS A 1 152 ? -14.746 -4.783 16.376 1.00 92.44 152 LYS A C 1
ATOM 1234 O O . LYS A 1 152 ? -15.774 -4.731 17.046 1.00 92.44 152 LYS A O 1
ATOM 1239 N N . HIS A 1 153 ? -14.157 -3.703 15.872 1.00 91.25 153 HIS A N 1
ATOM 1240 C CA . HIS A 1 153 ? -14.564 -2.359 16.269 1.00 91.25 153 HIS A CA 1
ATOM 1241 C C . HIS A 1 153 ? -15.891 -1.910 15.651 1.00 91.25 153 HIS A C 1
ATOM 1243 O O . HIS A 1 153 ? -16.679 -1.270 16.333 1.00 91.25 153 HIS A O 1
ATOM 1249 N N . ILE A 1 154 ? -16.217 -2.294 14.412 1.00 88.44 154 ILE A N 1
ATOM 1250 C CA . ILE A 1 154 ? -17.536 -1.986 13.826 1.00 88.44 154 ILE A CA 1
ATOM 1251 C C . ILE A 1 154 ? -18.665 -2.624 14.652 1.00 88.44 154 ILE A C 1
ATOM 1253 O O . ILE A 1 154 ? -19.698 -1.992 14.863 1.00 88.44 154 ILE A O 1
ATOM 1257 N N . ARG A 1 155 ? -18.472 -3.850 15.162 1.00 87.88 155 ARG A N 1
ATOM 1258 C CA . ARG A 1 155 ? -19.453 -4.511 16.042 1.00 87.88 155 ARG A CA 1
ATOM 1259 C C . ARG A 1 155 ? -19.602 -3.810 17.389 1.00 87.88 155 ARG A C 1
ATOM 1261 O O . ARG A 1 155 ? -20.700 -3.804 17.931 1.00 87.88 155 ARG A O 1
ATOM 1268 N N . GLU A 1 156 ? -18.522 -3.256 17.933 1.00 85.12 156 GLU A N 1
ATOM 1269 C CA . GLU A 1 156 ? -18.563 -2.455 19.163 1.00 85.12 156 GLU A CA 1
ATOM 1270 C C . GLU A 1 156 ? -19.376 -1.172 18.934 1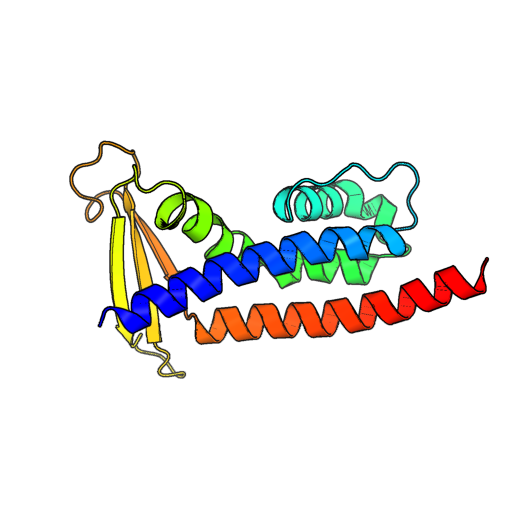.00 85.12 156 GLU A C 1
ATOM 1272 O O . GLU A 1 156 ? -20.348 -0.945 19.648 1.00 85.12 156 GLU A O 1
ATOM 1277 N N . VAL A 1 157 ? -19.097 -0.429 17.853 1.00 81.88 157 VAL A N 1
ATOM 1278 C CA . VAL A 1 157 ? -19.864 0.778 17.480 1.00 81.88 157 VAL A CA 1
ATOM 1279 C C . VAL A 1 157 ? -21.356 0.480 17.281 1.00 81.88 157 VAL A C 1
ATOM 1281 O O . VAL A 1 157 ? -22.206 1.280 17.659 1.00 81.88 157 VAL A O 1
ATOM 1284 N N . GLN A 1 158 ? -21.704 -0.665 16.689 1.00 80.12 158 GLN A N 1
ATOM 1285 C CA . GLN A 1 158 ? -23.101 -1.063 16.473 1.00 80.12 158 GLN A CA 1
ATOM 1286 C C . GLN A 1 158 ? -23.843 -1.484 17.747 1.00 80.12 158 GLN A C 1
ATOM 1288 O O . GLN A 1 158 ? -25.063 -1.548 17.719 1.00 80.12 158 GLN A O 1
ATOM 1293 N N . ARG A 1 159 ? -23.138 -1.824 18.832 1.00 76.00 159 ARG A N 1
ATOM 1294 C CA . ARG A 1 159 ? -23.761 -2.183 20.119 1.00 76.00 159 ARG A CA 1
ATOM 1295 C C . ARG A 1 159 ? -24.035 -0.971 21.005 1.00 76.00 159 ARG A C 1
ATOM 1297 O O . ARG A 1 159 ? -24.837 -1.075 21.924 1.00 76.00 159 ARG A O 1
ATOM 1304 N N . GLU A 1 160 ? -23.325 0.126 20.768 1.00 68.19 160 GLU A N 1
ATOM 1305 C CA . GLU A 1 160 ? -23.454 1.379 21.519 1.00 68.19 160 GLU A CA 1
ATOM 1306 C C . GLU A 1 160 ? -24.532 2.316 20.947 1.00 68.19 160 GLU A C 1
ATOM 1308 O O . GLU A 1 160 ? -24.919 3.270 21.620 1.00 68.19 160 GLU A O 1
ATOM 1313 N N . ASN A 1 161 ? -25.017 2.037 19.731 1.00 56.41 161 ASN A N 1
ATOM 1314 C CA . ASN A 1 161 ? -26.133 2.726 19.073 1.00 56.41 161 ASN A CA 1
ATOM 1315 C C . ASN A 1 161 ? -27.402 1.871 19.115 1.00 56.41 161 ASN A C 1
ATOM 1317 O O . ASN A 1 161 ? -28.497 2.470 19.179 1.00 56.41 161 ASN A O 1
#

Mean predicted aligned error: 6.59 Å

Foldseek 3Di:
DVVVVVVLLVLLVVLQVVLQVLVVLVVLQQPDDDDDDDPGNVVVLVVLVVCVVVRCVPCVVVNCCSNPLVPVCVPPRPVCCVQVPVPPLWDKDWDWDQDPDDPRAIKIWMWTAPDSPDPDSPPHTDIGIDGSVVVVVSSVVSVVSSVVVSVVRSVVVVVVD

Nearest PDB structures (foldseek):
  8chv-assembly1_D  TM=2.602E-01  e=3.828E-01  Homo sapiens
  1yz9-assembly1_B  TM=2.228E-01  e=1.579E+00  Aquifex aeolicus
  3cyg-assembly2_A  TM=2.399E-01  e=2.851E+00  Fervidobacterium nodosum Rt17-B1

Radius of gyration: 18.33 Å; Cα contacts (8 Å, |Δi|>4): 170; chains: 1; bounding box: 50×34×45 Å

Solvent-accessible surface area (backbone atoms only — not comparable to full-atom values): 9180 Å² total; per-residue (Å²): 119,72,65,62,56,51,55,52,54,49,50,41,53,50,52,52,53,53,48,39,51,50,53,67,59,46,61,72,53,57,89,54,89,90,68,77,89,67,89,39,48,67,56,45,39,49,48,41,59,76,42,35,80,80,43,36,86,84,40,38,69,59,41,45,46,51,60,65,67,41,60,55,45,64,53,58,42,47,48,43,42,50,48,62,67,71,33,70,69,34,41,65,51,74,49,76,45,72,53,95,62,99,74,74,45,65,24,42,38,37,28,34,28,75,41,61,80,42,91,62,26,90,85,59,39,50,77,46,73,47,42,60,70,54,50,51,51,54,50,50,53,48,51,54,52,48,49,55,52,50,55,54,44,42,53,52,59,62,70,78,106

Secondary structure (DSSP, 8-state):
-HHHHHHHHHHHHHHHHHHHHHHHHHHHH---SS----SSHHHHHHHHHHTHHHHHHHHHHHHHHHHTTTHHIIIIIIHHIIIIII-TTS-EEEEEEE-SSTT--EEEEEEEESSTT-S-TTSSEEEEEE-HHHHHHHHHHHHHHHHHHHHHHHHHHHHH-

pLDDT: mean 85.06, std 9.34, range [55.62, 95.62]